Protein AF-A0AAX4NXY9-F1 (afdb_monomer)

Secondary structure (DSSP, 8-state):
--PPPPP---HHHHHHHHHHTSHHHHHHHHHHHHH-----TTTTTT-TTS---HHHHHHHHHHHHHHHHHHHHHHHHH-S-HHHHHHHHHHHHHH-TT---HHHHHHHHTT-HHHHHHHHHHHHHT-

Solvent-accessible surface area (backbone atoms only — not comparable to full-atom values): 7614 Å² total; per-residue (Å²): 133,82,76,81,72,81,77,80,71,48,66,68,51,53,49,48,34,54,53,53,66,28,69,71,46,45,48,52,55,49,52,50,56,74,69,50,92,68,72,71,78,45,73,61,98,81,33,89,85,56,85,67,62,70,66,50,54,53,50,46,54,54,46,25,54,50,52,49,53,51,51,53,49,49,27,74,76,75,40,93,43,72,65,59,56,51,50,44,50,53,52,44,52,74,76,36,90,80,73,80,53,75,39,52,56,62,56,46,31,41,76,33,71,69,51,30,53,49,55,50,50,55,58,60,74,73,109

Structure (mmCIF, N/CA/C/O backbone):
data_AF-A0AAX4NXY9-F1
#
_entry.id   AF-A0AAX4NXY9-F1
#
loop_
_atom_site.group_PDB
_atom_site.id
_atom_site.type_symbol
_atom_site.label_atom_id
_atom_site.label_alt_id
_atom_site.label_comp_id
_atom_site.label_asym_id
_atom_site.label_entity_id
_atom_site.label_seq_id
_atom_site.pdbx_PDB_ins_code
_atom_site.Cartn_x
_atom_site.Cartn_y
_atom_site.Cartn_z
_atom_site.occupancy
_atom_site.B_iso_or_equiv
_atom_site.auth_seq_id
_atom_site.auth_comp_id
_atom_site.auth_asym_id
_atom_site.auth_atom_id
_atom_site.pdbx_PDB_model_num
ATOM 1 N N . MET A 1 1 ? 4.742 -7.463 42.898 1.00 43.31 1 MET A N 1
ATOM 2 C CA . MET A 1 1 ? 5.075 -7.691 41.481 1.00 43.31 1 MET A CA 1
ATOM 3 C C . MET A 1 1 ? 3.791 -7.436 40.727 1.00 43.31 1 MET A C 1
ATOM 5 O O . MET A 1 1 ? 2.909 -8.282 40.768 1.00 43.31 1 MET A O 1
ATOM 9 N N . GLU A 1 2 ? 3.612 -6.223 40.214 1.00 35.75 2 GLU A N 1
ATOM 10 C CA . GLU A 1 2 ? 2.471 -5.924 39.350 1.00 35.75 2 GLU A CA 1
ATOM 11 C C . GLU A 1 2 ? 2.768 -6.553 37.993 1.00 35.75 2 GLU A C 1
ATOM 13 O O . GLU A 1 2 ? 3.763 -6.227 37.349 1.00 35.75 2 GLU A O 1
ATOM 18 N N . THR A 1 3 ? 1.957 -7.530 37.603 1.00 38.44 3 THR A N 1
ATOM 19 C CA . THR A 1 3 ? 1.882 -7.993 36.220 1.00 38.44 3 THR A CA 1
ATOM 20 C C . THR A 1 3 ? 1.534 -6.777 35.359 1.00 38.44 3 THR A C 1
ATOM 22 O O . THR A 1 3 ? 0.516 -6.144 35.653 1.00 38.44 3 THR A O 1
ATOM 25 N N . PRO A 1 4 ? 2.335 -6.413 34.341 1.00 43.16 4 PRO A N 1
ATOM 26 C CA . PRO A 1 4 ? 1.943 -5.345 33.433 1.00 43.16 4 PRO A CA 1
ATOM 27 C C . PRO A 1 4 ? 0.611 -5.747 32.795 1.00 43.16 4 PRO A C 1
ATOM 29 O O . PRO A 1 4 ? 0.482 -6.851 32.262 1.00 43.16 4 PRO A O 1
ATOM 32 N N . GLN A 1 5 ? -0.407 -4.895 32.936 1.00 41.41 5 GLN A N 1
ATOM 33 C CA . GLN A 1 5 ? -1.669 -5.097 32.234 1.00 41.41 5 GLN A CA 1
ATOM 34 C C . GLN A 1 5 ? -1.390 -5.136 30.726 1.00 41.41 5 GLN A C 1
ATOM 36 O O . GLN A 1 5 ? -0.515 -4.393 30.269 1.00 41.41 5 GLN A O 1
ATOM 41 N N . PRO A 1 6 ? -2.088 -5.988 29.952 1.00 45.41 6 PRO A N 1
ATOM 42 C CA . PRO A 1 6 ? -1.988 -5.929 28.503 1.00 45.41 6 PRO A CA 1
ATOM 43 C C . PRO A 1 6 ? -2.375 -4.511 28.083 1.00 45.41 6 PRO A C 1
ATOM 45 O O . PRO A 1 6 ? -3.470 -4.047 28.401 1.00 45.41 6 PRO A O 1
ATOM 48 N N . LYS A 1 7 ? -1.442 -3.794 27.452 1.00 53.66 7 LYS A N 1
ATOM 49 C CA . LYS A 1 7 ? -1.744 -2.501 26.843 1.00 53.66 7 LYS A CA 1
ATOM 50 C C . LYS A 1 7 ? -2.812 -2.770 25.788 1.00 53.66 7 LYS A C 1
ATOM 52 O O . LYS A 1 7 ? -2.588 -3.580 24.893 1.00 53.66 7 LYS A O 1
ATOM 57 N N . ASN A 1 8 ? -3.991 -2.178 25.951 1.00 56.53 8 ASN A N 1
ATOM 58 C CA . ASN A 1 8 ? -5.029 -2.262 24.934 1.00 56.53 8 ASN A CA 1
ATOM 59 C C . ASN A 1 8 ? -4.514 -1.500 23.714 1.00 56.53 8 ASN A C 1
ATOM 61 O O . ASN A 1 8 ? -4.430 -0.279 23.768 1.00 56.53 8 ASN A O 1
ATOM 65 N N . HIS A 1 9 ? -4.146 -2.223 22.657 1.00 65.00 9 HIS A N 1
ATOM 66 C CA . HIS A 1 9 ? -3.888 -1.621 21.355 1.00 65.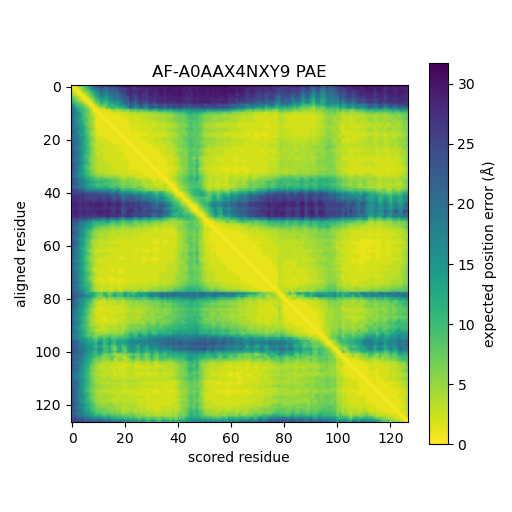00 9 HIS A CA 1
ATOM 67 C C . HIS A 1 9 ? -5.124 -0.838 20.905 1.00 65.00 9 HIS A C 1
ATOM 69 O O . HIS A 1 9 ? -6.261 -1.250 21.170 1.00 65.00 9 HIS A O 1
ATOM 75 N N . ASN A 1 10 ? -4.906 0.294 20.245 1.00 80.94 10 ASN A N 1
ATOM 76 C CA . ASN A 1 10 ? -5.976 1.087 19.675 1.00 80.94 10 ASN A CA 1
ATOM 77 C C . ASN A 1 10 ? -6.760 0.226 18.669 1.00 80.94 10 ASN A C 1
ATOM 79 O O . ASN A 1 10 ? -6.209 -0.262 17.683 1.00 80.94 10 ASN A O 1
ATOM 83 N N . GLU A 1 11 ? -8.061 0.045 18.915 1.00 85.06 11 GLU A N 1
ATOM 84 C CA . GLU A 1 11 ? -8.922 -0.845 18.124 1.00 85.06 11 GLU A CA 1
ATOM 85 C C . GLU A 1 11 ? -8.925 -0.480 16.630 1.00 85.06 11 GLU A C 1
ATOM 87 O O . GLU A 1 11 ? -9.028 -1.359 15.775 1.00 85.06 11 GLU A O 1
ATOM 92 N N . LEU A 1 12 ? -8.791 0.808 16.297 1.00 87.12 12 LEU A N 1
ATOM 93 C CA . LEU A 1 12 ? -8.755 1.268 14.912 1.00 87.12 12 LEU A CA 1
ATOM 94 C C . LEU A 1 12 ? -7.437 0.893 14.218 1.00 87.12 12 LEU A C 1
ATOM 96 O O . LEU A 1 12 ? -7.458 0.518 13.049 1.00 87.12 12 LEU A O 1
ATOM 100 N N . VAL A 1 13 ? -6.314 0.929 14.941 1.00 86.00 13 VAL A N 1
ATOM 101 C CA . VAL A 1 13 ? -5.005 0.481 14.433 1.00 86.00 13 VAL A CA 1
ATOM 102 C C . VAL A 1 13 ? -4.997 -1.039 14.268 1.00 86.00 13 VAL A C 1
ATOM 104 O O . VAL A 1 13 ? -4.542 -1.532 13.241 1.00 86.00 13 VAL A O 1
ATOM 107 N N . THR A 1 14 ? -5.575 -1.792 15.209 1.00 86.81 14 THR A N 1
ATOM 108 C CA . THR A 1 14 ? -5.744 -3.248 15.050 1.00 86.81 14 THR A CA 1
ATOM 109 C C . THR A 1 14 ? -6.567 -3.582 13.806 1.00 86.81 14 THR A C 1
ATOM 111 O O . THR A 1 14 ? -6.165 -4.430 13.020 1.00 86.81 14 THR A O 1
ATOM 114 N N . LYS A 1 15 ? -7.672 -2.866 13.566 1.00 90.62 15 LYS A N 1
ATOM 115 C CA . LYS A 1 15 ? -8.481 -3.048 12.350 1.00 90.62 15 LYS A CA 1
ATOM 116 C C . LYS A 1 15 ? -7.721 -2.702 11.074 1.00 90.62 15 LYS A C 1
ATOM 118 O O . LYS A 1 15 ? -7.937 -3.354 10.059 1.00 90.62 15 LYS A O 1
ATOM 123 N N . LEU A 1 16 ? -6.876 -1.671 11.105 1.00 89.94 16 LEU A N 1
ATOM 124 C CA . LEU A 1 16 ? -6.037 -1.302 9.965 1.00 89.94 16 LEU A CA 1
ATOM 125 C C . LEU A 1 16 ? -5.046 -2.425 9.637 1.00 89.94 16 LEU A C 1
ATOM 127 O O . LEU A 1 16 ? -4.919 -2.806 8.474 1.00 89.94 16 LEU A O 1
ATOM 131 N N . GLU A 1 17 ? -4.395 -2.976 10.660 1.00 89.25 17 GLU A N 1
ATOM 132 C CA . GLU A 1 17 ? -3.484 -4.110 10.515 1.00 89.25 17 GLU A CA 1
ATOM 133 C C . GLU A 1 17 ? -4.210 -5.338 9.957 1.00 89.25 17 GLU A C 1
ATOM 135 O O . GLU A 1 17 ? -3.792 -5.889 8.939 1.00 89.25 17 GLU A O 1
ATOM 140 N N . ASP A 1 18 ? -5.343 -5.717 10.552 1.00 91.06 18 ASP A N 1
ATOM 141 C CA . ASP A 1 18 ? -6.164 -6.841 10.090 1.00 91.06 18 ASP A CA 1
ATOM 142 C C . ASP A 1 18 ? -6.626 -6.649 8.636 1.00 91.06 18 ASP A C 1
ATOM 144 O O . ASP A 1 18 ? -6.660 -7.600 7.857 1.00 91.06 18 ASP A O 1
ATOM 148 N N . PHE A 1 19 ? -6.961 -5.416 8.244 1.00 93.06 19 PHE A N 1
ATOM 149 C CA . PHE A 1 19 ? -7.390 -5.098 6.884 1.00 93.06 19 PHE A CA 1
ATOM 150 C C . PHE A 1 19 ? -6.257 -5.280 5.870 1.00 93.06 19 PHE A C 1
ATOM 152 O O . PHE A 1 19 ? -6.439 -5.956 4.861 1.00 93.06 19 PHE A O 1
ATOM 159 N N . PHE A 1 20 ? -5.079 -4.709 6.124 1.00 91.31 20 PHE A N 1
ATOM 160 C CA . PHE A 1 20 ? -3.947 -4.801 5.193 1.00 91.31 20 PHE A CA 1
ATOM 161 C C . PHE A 1 20 ? -3.281 -6.182 5.175 1.00 91.31 20 PHE A C 1
ATOM 163 O O . PHE A 1 20 ? -2.624 -6.529 4.195 1.00 91.31 20 PHE A O 1
ATOM 170 N N . THR A 1 21 ? -3.479 -6.980 6.224 1.00 90.88 21 THR A N 1
ATOM 171 C CA . THR A 1 21 ? -3.022 -8.376 6.300 1.00 90.88 21 THR A CA 1
ATOM 172 C C . THR A 1 21 ? -4.099 -9.385 5.889 1.00 90.88 21 THR A C 1
ATOM 174 O O . THR A 1 21 ? -3.851 -10.595 5.893 1.00 90.88 21 THR A O 1
ATOM 177 N N . ALA A 1 22 ? -5.284 -8.917 5.480 1.00 92.75 22 ALA A N 1
ATOM 178 C CA . ALA A 1 22 ? -6.335 -9.777 4.960 1.00 92.75 22 ALA A CA 1
ATOM 179 C C . ALA A 1 22 ? -5.867 -10.481 3.670 1.00 92.75 22 ALA A C 1
ATOM 181 O O . ALA A 1 22 ? -5.246 -9.838 2.814 1.00 92.75 22 ALA A O 1
ATOM 182 N N . PRO A 1 23 ? -6.175 -11.780 3.477 1.00 93.44 23 PRO A N 1
ATOM 183 C CA . PRO A 1 23 ? -5.724 -12.538 2.310 1.00 93.44 23 PRO A CA 1
ATOM 184 C C . PRO A 1 23 ? -6.062 -11.873 0.976 1.00 93.44 23 PRO A C 1
ATOM 186 O O . PRO A 1 23 ? -5.261 -11.922 0.049 1.00 93.44 23 PRO A O 1
ATOM 189 N N . GLU A 1 24 ? -7.224 -11.233 0.871 1.00 93.94 24 GLU A N 1
ATOM 190 C CA . GLU A 1 24 ? -7.669 -10.562 -0.349 1.00 93.94 24 GLU A CA 1
ATOM 191 C C . GLU A 1 24 ? -6.772 -9.368 -0.697 1.00 93.94 24 GLU A C 1
ATOM 193 O O . GLU A 1 24 ? -6.436 -9.169 -1.863 1.00 93.94 24 GLU A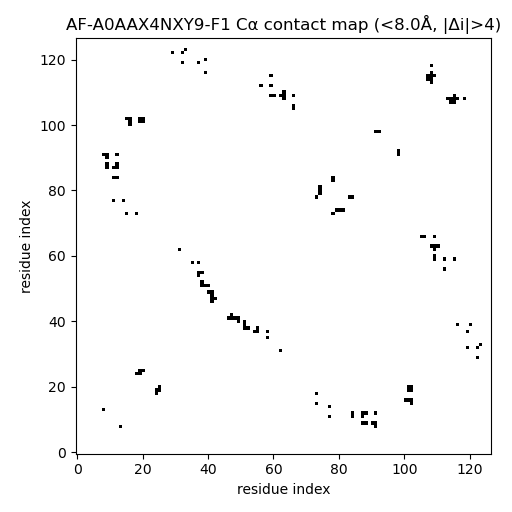 O 1
ATOM 198 N N . ILE A 1 25 ? -6.348 -8.604 0.314 1.00 92.56 25 ILE A N 1
ATOM 199 C CA . ILE A 1 25 ? -5.452 -7.457 0.142 1.00 92.56 25 ILE A CA 1
ATOM 200 C C . ILE A 1 25 ? -4.031 -7.927 -0.161 1.00 92.56 25 ILE A C 1
ATOM 202 O O . ILE A 1 25 ? -3.407 -7.414 -1.089 1.00 92.56 25 ILE A O 1
ATOM 206 N N . LEU A 1 26 ? -3.542 -8.938 0.559 1.00 91.31 26 LEU A N 1
ATOM 207 C CA . LEU A 1 26 ? -2.216 -9.509 0.320 1.00 91.31 26 LEU A CA 1
ATOM 208 C C . LEU A 1 26 ? -2.091 -10.108 -1.086 1.00 91.31 26 LEU A C 1
ATOM 210 O O . LEU A 1 26 ? -1.070 -9.911 -1.741 1.00 91.31 26 LEU A O 1
ATOM 214 N N . VAL A 1 27 ? -3.129 -10.800 -1.569 1.00 93.12 27 VAL A N 1
ATOM 215 C CA . VAL A 1 27 ? -3.172 -11.322 -2.943 1.00 93.12 27 VAL A CA 1
ATOM 216 C C . VAL A 1 27 ? -3.149 -10.181 -3.950 1.00 93.12 27 VAL A C 1
ATOM 218 O O . VAL A 1 27 ? -2.372 -10.237 -4.890 1.00 93.12 27 VAL A O 1
ATOM 221 N N . GLU A 1 28 ? -3.932 -9.123 -3.751 1.00 94.38 28 GLU A N 1
ATOM 222 C CA . GLU A 1 28 ? -3.962 -7.999 -4.690 1.00 94.38 28 GLU A CA 1
ATOM 223 C C . GLU A 1 28 ? -2.634 -7.229 -4.746 1.00 94.38 28 GLU A C 1
ATOM 225 O O . GLU A 1 28 ? -2.194 -6.836 -5.827 1.00 94.38 28 GLU A O 1
ATOM 230 N N . ILE A 1 29 ? -1.967 -7.049 -3.602 1.00 92.06 29 ILE A N 1
ATOM 231 C CA . ILE A 1 29 ? -0.616 -6.474 -3.539 1.00 92.06 29 ILE A CA 1
ATOM 232 C C . ILE A 1 29 ? 0.390 -7.407 -4.228 1.00 92.06 29 ILE A C 1
ATOM 234 O O . ILE A 1 29 ? 1.214 -6.948 -5.019 1.00 92.06 29 ILE A O 1
ATOM 238 N N . GLY A 1 30 ? 0.308 -8.715 -3.976 1.00 91.06 30 GLY A N 1
ATOM 239 C CA . GLY A 1 30 ? 1.156 -9.711 -4.631 1.00 91.06 30 GLY A CA 1
ATOM 240 C C . GLY A 1 30 ? 0.972 -9.733 -6.150 1.00 91.06 30 GLY A C 1
ATOM 241 O O . GLY A 1 30 ? 1.954 -9.692 -6.886 1.00 91.06 30 GLY A O 1
ATOM 242 N N . ASP A 1 31 ? -0.275 -9.721 -6.621 1.00 92.94 31 ASP A N 1
ATOM 243 C CA . ASP A 1 31 ? -0.635 -9.673 -8.040 1.00 92.94 31 ASP A CA 1
ATOM 244 C C . ASP A 1 31 ? -0.148 -8.378 -8.696 1.00 92.94 31 ASP A C 1
ATOM 246 O O . ASP A 1 31 ? 0.327 -8.401 -9.835 1.00 92.94 31 ASP A O 1
ATOM 250 N N . PHE A 1 32 ? -0.220 -7.250 -7.979 1.00 94.62 32 PHE A N 1
ATOM 251 C CA . PHE A 1 32 ? 0.346 -5.988 -8.442 1.00 94.62 32 PHE A CA 1
ATOM 252 C C . PHE A 1 32 ? 1.840 -6.148 -8.733 1.00 94.62 32 PHE A C 1
ATOM 254 O O . PHE A 1 32 ? 2.244 -5.959 -9.881 1.00 94.62 32 PHE A O 1
ATOM 261 N N . PHE A 1 33 ? 2.637 -6.575 -7.747 1.00 91.69 33 PHE A N 1
ATOM 262 C CA . PHE A 1 33 ? 4.085 -6.730 -7.917 1.00 91.69 33 PHE A CA 1
ATOM 263 C C . PHE A 1 33 ? 4.450 -7.805 -8.945 1.00 91.69 33 PHE A C 1
ATOM 265 O O . PHE A 1 33 ? 5.357 -7.589 -9.743 1.00 91.69 33 PHE A O 1
ATOM 272 N N . ALA A 1 34 ? 3.710 -8.915 -9.003 1.00 90.25 34 ALA A N 1
ATOM 273 C CA . ALA A 1 34 ? 3.908 -9.958 -10.011 1.00 90.25 34 ALA A CA 1
ATOM 274 C C . ALA A 1 34 ? 3.616 -9.474 -11.444 1.00 90.25 34 ALA A C 1
ATOM 276 O O . ALA A 1 34 ? 4.129 -10.041 -12.408 1.00 90.25 34 ALA A O 1
ATOM 277 N N . SER A 1 35 ? 2.784 -8.439 -11.597 1.00 89.94 35 SER A N 1
ATOM 278 C CA . SER A 1 35 ? 2.474 -7.822 -12.892 1.00 89.94 35 SER A CA 1
ATOM 279 C C . SER A 1 35 ? 3.422 -6.685 -13.284 1.00 89.94 35 SER A C 1
ATOM 281 O O . SER A 1 35 ? 3.384 -6.230 -14.432 1.00 89.94 35 SER A O 1
ATOM 283 N N . CYS A 1 36 ? 4.244 -6.198 -12.352 1.00 88.00 36 CYS A N 1
ATOM 284 C CA . CYS A 1 36 ? 5.178 -5.117 -12.615 1.00 88.00 36 CYS A CA 1
ATOM 285 C C . CYS A 1 36 ? 6.457 -5.664 -13.259 1.00 88.00 36 CYS A C 1
ATOM 287 O O . CYS A 1 36 ? 7.129 -6.528 -12.706 1.00 88.00 36 CYS A O 1
ATOM 289 N N . ASP A 1 37 ? 6.832 -5.106 -14.408 1.00 85.75 37 ASP A N 1
ATOM 290 C CA . ASP A 1 37 ? 8.135 -5.357 -15.033 1.00 85.75 37 ASP A CA 1
ATOM 291 C C . ASP A 1 37 ? 9.181 -4.419 -14.412 1.00 85.75 37 ASP A C 1
ATOM 293 O O . ASP A 1 37 ? 9.602 -3.432 -15.017 1.00 85.75 37 ASP A O 1
ATOM 297 N N . LEU A 1 38 ? 9.492 -4.653 -13.132 1.00 86.06 38 LEU A N 1
ATOM 298 C CA . LEU A 1 38 ? 10.462 -3.848 -12.391 1.00 86.06 38 LEU A CA 1
ATOM 299 C C . LEU A 1 38 ? 11.881 -4.262 -12.752 1.00 86.06 38 LEU A C 1
ATOM 301 O O . LEU A 1 38 ? 12.237 -5.441 -12.738 1.00 86.06 38 LEU A O 1
ATOM 305 N N . GLN A 1 39 ? 12.717 -3.264 -13.020 1.00 83.62 39 GLN A N 1
ATOM 306 C CA . GLN A 1 39 ? 14.136 -3.479 -13.265 1.00 83.62 39 GLN A CA 1
ATOM 307 C C . GLN A 1 39 ? 14.929 -3.112 -12.015 1.00 83.62 39 GLN A C 1
ATOM 309 O O . GLN A 1 39 ? 15.037 -1.938 -11.666 1.00 83.62 39 GLN A O 1
ATOM 314 N N . PHE A 1 40 ? 15.499 -4.123 -11.365 1.00 76.06 40 PHE A N 1
ATOM 315 C CA . PHE A 1 40 ? 16.277 -3.994 -10.127 1.00 76.06 40 PHE A CA 1
ATOM 316 C C . PHE A 1 40 ? 17.785 -3.794 -10.372 1.00 76.06 40 PHE A C 1
ATOM 318 O O . PHE A 1 40 ? 18.602 -4.229 -9.561 1.00 76.06 40 PHE A O 1
ATOM 325 N N . ALA A 1 41 ? 18.179 -3.202 -11.506 1.00 60.91 41 ALA A N 1
ATOM 326 C CA . ALA A 1 41 ? 19.589 -2.876 -11.746 1.00 60.91 41 ALA A CA 1
ATOM 327 C C . ALA A 1 41 ? 20.122 -2.023 -10.575 1.00 60.91 41 ALA A C 1
ATOM 329 O O . ALA A 1 41 ? 19.442 -1.082 -10.170 1.00 60.91 41 ALA A O 1
ATOM 330 N N . GLY A 1 42 ? 21.264 -2.410 -9.994 1.00 55.41 42 GLY A N 1
ATOM 331 C CA . GLY A 1 42 ? 21.890 -1.692 -8.874 1.00 55.41 42 GLY A CA 1
ATOM 332 C C . GLY A 1 42 ? 21.533 -2.168 -7.455 1.00 55.41 42 GLY A C 1
ATOM 333 O O . GLY A 1 42 ? 22.014 -1.581 -6.491 1.00 55.41 42 GLY A O 1
ATOM 334 N N . PHE A 1 43 ? 20.745 -3.241 -7.282 1.00 57.78 43 PHE A N 1
ATOM 335 C CA . PHE A 1 43 ? 20.421 -3.804 -5.951 1.00 57.78 43 PHE A CA 1
ATOM 336 C C . PHE A 1 43 ? 21.538 -4.655 -5.308 1.00 57.78 43 PHE A C 1
ATOM 338 O O . PHE A 1 43 ? 21.357 -5.178 -4.207 1.00 57.78 43 PHE A O 1
ATOM 345 N N . GLU A 1 44 ? 22.705 -4.801 -5.952 1.00 55.16 44 GLU A N 1
ATOM 346 C CA . GLU A 1 44 ? 23.900 -5.274 -5.243 1.00 55.16 44 GLU A CA 1
ATOM 347 C C . GLU A 1 44 ? 24.329 -4.194 -4.236 1.00 55.16 44 GLU A C 1
ATOM 349 O O . GLU A 1 44 ? 24.321 -3.013 -4.563 1.00 55.16 44 GLU A O 1
ATOM 354 N N . GLU A 1 45 ? 24.675 -4.611 -3.010 1.00 50.06 45 GLU A N 1
ATOM 355 C CA . GLU A 1 45 ? 24.713 -3.856 -1.736 1.00 50.06 45 GLU A CA 1
ATOM 356 C C . GLU A 1 45 ? 25.404 -2.464 -1.699 1.00 50.06 45 GLU A C 1
ATOM 358 O O . GLU A 1 45 ? 25.485 -1.872 -0.625 1.00 50.06 45 GLU A O 1
ATOM 363 N N . ASN A 1 46 ? 25.920 -1.906 -2.798 1.00 45.22 46 ASN A N 1
ATOM 364 C CA . ASN A 1 46 ? 26.662 -0.642 -2.817 1.00 45.22 46 ASN A CA 1
ATOM 365 C C . ASN A 1 46 ? 26.419 0.278 -4.038 1.00 45.22 46 ASN A C 1
ATOM 367 O O . ASN A 1 46 ? 27.191 1.221 -4.208 1.00 45.22 46 ASN A O 1
ATOM 371 N N . GLU A 1 47 ? 25.384 0.073 -4.864 1.00 48.94 47 GLU A N 1
ATOM 372 C CA . GLU A 1 47 ? 25.171 0.873 -6.094 1.00 48.94 47 GLU A CA 1
ATOM 373 C C . GLU A 1 47 ? 23.822 1.624 -6.149 1.00 48.94 47 GLU A C 1
ATOM 375 O O . GLU A 1 47 ? 23.245 1.842 -7.209 1.00 48.94 47 GLU A O 1
ATOM 380 N N . LEU A 1 48 ? 23.367 2.160 -5.008 1.00 49.53 48 LEU A N 1
ATOM 381 C CA . LEU A 1 48 ? 22.219 3.091 -4.916 1.00 49.53 48 LEU A CA 1
ATOM 382 C C . LEU A 1 48 ? 22.407 4.428 -5.683 1.00 49.53 48 LEU A C 1
ATOM 384 O O . LEU A 1 48 ? 21.540 5.297 -5.638 1.00 49.53 48 LEU A O 1
ATOM 388 N N . GLU A 1 49 ? 23.529 4.615 -6.388 1.00 50.31 49 GLU A N 1
ATOM 389 C CA . GLU A 1 49 ? 23.749 5.731 -7.322 1.00 50.31 49 GLU A CA 1
ATOM 390 C C . GLU A 1 49 ? 23.256 5.427 -8.754 1.00 50.31 49 GLU A C 1
ATOM 392 O O . GLU A 1 49 ? 23.385 6.277 -9.643 1.00 50.31 49 GLU A O 1
A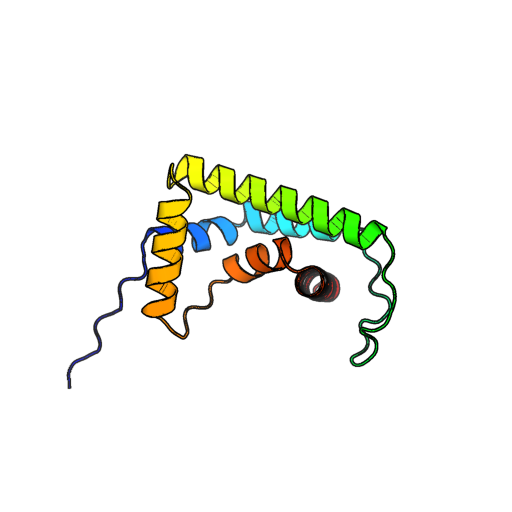TOM 397 N N . GLU A 1 50 ? 22.682 4.245 -9.011 1.00 58.88 50 GLU A N 1
ATOM 39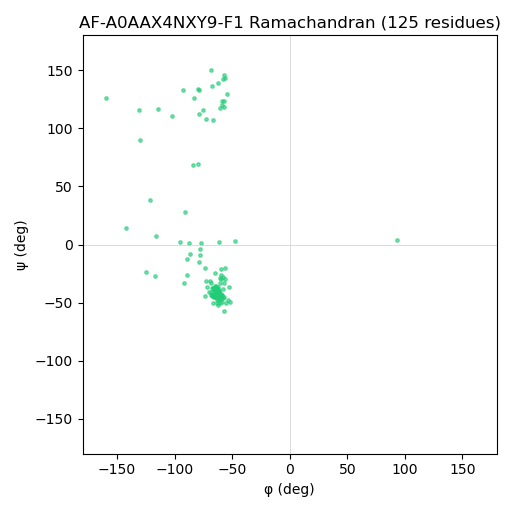8 C CA . GLU A 1 50 ? 22.214 3.879 -10.347 1.00 58.88 50 GLU A CA 1
ATOM 399 C C . GLU A 1 50 ? 20.854 4.492 -10.704 1.00 58.88 50 GLU A C 1
ATOM 401 O O . GLU A 1 50 ? 19.879 4.516 -9.953 1.00 58.88 50 GLU A O 1
ATOM 406 N N . THR A 1 51 ? 20.801 5.044 -11.913 1.00 68.31 51 THR A N 1
ATOM 407 C CA . THR A 1 51 ? 19.604 5.670 -12.465 1.00 68.31 51 THR A CA 1
ATOM 408 C C . THR A 1 51 ? 18.604 4.575 -12.827 1.00 68.31 51 THR A C 1
ATOM 410 O O . THR A 1 51 ? 18.806 3.855 -13.802 1.00 68.31 51 THR A O 1
ATOM 413 N N . HIS A 1 52 ? 17.520 4.447 -12.064 1.00 78.75 52 HIS A N 1
ATOM 414 C CA . HIS A 1 52 ? 16.451 3.511 -12.407 1.00 78.75 52 HIS A CA 1
ATOM 415 C C . HIS A 1 52 ? 15.687 3.957 -13.668 1.00 78.75 52 HIS A C 1
ATOM 417 O O . HIS A 1 52 ? 15.562 5.165 -13.916 1.00 78.75 52 HIS A O 1
ATOM 423 N N . PRO A 1 53 ? 15.131 3.014 -14.452 1.00 86.06 53 PRO A N 1
ATOM 424 C CA . PRO A 1 53 ? 14.225 3.348 -15.545 1.00 86.06 53 PRO A CA 1
ATOM 425 C C . PRO A 1 53 ? 13.027 4.156 -15.044 1.00 86.06 53 PRO A C 1
ATOM 427 O O . PRO A 1 53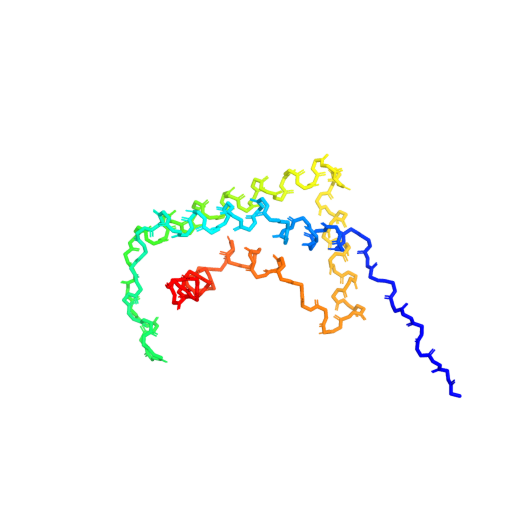 ? 12.528 3.937 -13.936 1.00 86.06 53 PRO A O 1
ATOM 430 N N . ILE A 1 54 ? 12.538 5.077 -15.875 1.00 88.00 54 ILE A N 1
ATOM 431 C CA . ILE A 1 54 ? 11.382 5.918 -15.534 1.00 88.00 54 ILE A CA 1
ATOM 432 C C . ILE A 1 54 ? 10.130 5.068 -15.276 1.00 88.00 54 ILE A C 1
ATOM 434 O O . ILE A 1 54 ? 9.294 5.421 -14.448 1.00 88.00 54 ILE A O 1
ATOM 438 N N . GLU A 1 55 ? 10.045 3.906 -15.916 1.00 91.62 55 GLU A N 1
ATOM 439 C CA . GLU A 1 55 ? 8.973 2.929 -15.779 1.00 91.62 55 GLU A CA 1
ATOM 440 C C . GLU A 1 55 ? 8.845 2.411 -14.337 1.00 91.62 55 GLU A C 1
ATOM 442 O O . GLU A 1 55 ? 7.726 2.186 -13.876 1.00 91.62 55 GLU A O 1
ATOM 447 N N . ASN A 1 56 ? 9.947 2.287 -13.582 1.00 91.25 56 ASN A N 1
ATOM 448 C CA . ASN A 1 56 ? 9.888 1.913 -12.164 1.00 91.25 56 ASN A CA 1
ATOM 449 C C . ASN A 1 56 ? 9.162 2.988 -11.343 1.00 91.25 56 ASN A C 1
ATOM 451 O O . ASN A 1 56 ? 8.358 2.667 -10.466 1.00 91.25 56 ASN A O 1
ATOM 455 N N . TYR A 1 57 ? 9.407 4.265 -11.646 1.00 92.00 57 TYR A N 1
ATOM 456 C CA . TYR A 1 57 ? 8.711 5.371 -10.994 1.00 92.00 57 TYR A CA 1
ATOM 457 C C . TYR A 1 57 ? 7.221 5.391 -11.361 1.00 92.00 57 TYR A C 1
ATOM 459 O O . TYR A 1 57 ? 6.376 5.632 -10.500 1.00 92.00 57 TYR A O 1
ATOM 467 N N . GLU A 1 58 ? 6.869 5.069 -12.608 1.00 94.19 58 GLU A N 1
ATOM 468 C CA . GLU A 1 58 ? 5.466 4.906 -13.009 1.00 94.19 58 GLU A CA 1
ATOM 469 C C . GLU A 1 58 ? 4.781 3.768 -12.234 1.00 94.19 58 GLU A C 1
ATOM 471 O O . GLU A 1 58 ? 3.641 3.929 -11.790 1.00 94.19 58 GLU A O 1
ATOM 476 N N . GLN A 1 59 ? 5.465 2.637 -12.005 1.00 95.62 59 GLN A N 1
ATOM 477 C CA . GLN A 1 59 ? 4.932 1.573 -11.144 1.00 95.62 59 GLN A CA 1
ATOM 478 C C . GLN A 1 59 ? 4.773 2.041 -9.695 1.00 95.62 59 GLN A C 1
ATOM 480 O O . GLN A 1 59 ? 3.732 1.782 -9.097 1.00 95.62 59 GLN A O 1
ATOM 485 N N . PHE A 1 60 ? 5.738 2.782 -9.149 1.00 95.25 60 PHE A N 1
ATOM 486 C CA . PHE A 1 60 ? 5.625 3.367 -7.812 1.00 95.25 60 PHE A CA 1
ATOM 487 C C . PHE A 1 60 ? 4.392 4.274 -7.678 1.00 95.25 60 PHE A C 1
ATOM 489 O O . PHE A 1 60 ? 3.624 4.129 -6.729 1.00 95.25 60 PHE A O 1
ATOM 496 N N . GLN A 1 61 ? 4.125 5.149 -8.653 1.00 96.38 61 GLN A N 1
ATOM 497 C CA . GLN A 1 61 ? 2.916 5.983 -8.621 1.00 96.38 61 GLN A CA 1
ATOM 498 C C . GLN A 1 61 ? 1.635 5.141 -8.643 1.00 96.38 61 GLN A C 1
ATOM 500 O O . GLN A 1 61 ? 0.705 5.403 -7.879 1.00 96.38 61 GLN A O 1
ATOM 505 N N . ARG A 1 62 ? 1.595 4.088 -9.468 1.00 96.62 62 ARG A N 1
ATOM 506 C CA . ARG A 1 62 ? 0.456 3.157 -9.520 1.00 96.62 62 ARG A CA 1
ATOM 507 C C . ARG A 1 62 ? 0.273 2.389 -8.211 1.00 96.62 62 ARG A C 1
ATOM 509 O O . ARG A 1 62 ? -0.867 2.129 -7.825 1.00 96.62 62 ARG A O 1
ATOM 516 N N . TYR A 1 63 ? 1.366 2.043 -7.535 1.00 96.50 63 TYR A N 1
ATOM 517 C CA . TYR A 1 63 ? 1.327 1.436 -6.209 1.00 96.50 63 TYR A CA 1
ATOM 518 C C . TYR A 1 63 ? 0.759 2.411 -5.174 1.00 96.50 63 TYR A C 1
ATOM 520 O O . TYR A 1 63 ? -0.151 2.052 -4.428 1.00 96.50 63 TYR A O 1
ATOM 528 N N . GLY A 1 64 ? 1.208 3.669 -5.201 1.00 96.06 64 GLY A N 1
ATOM 529 C CA . GLY A 1 64 ? 0.644 4.746 -4.388 1.00 96.06 64 GLY A CA 1
ATOM 530 C C . GLY A 1 64 ? -0.875 4.856 -4.540 1.00 96.06 64 GLY A C 1
ATOM 531 O O . GLY A 1 64 ? -1.605 4.817 -3.551 1.00 96.06 64 GLY A O 1
ATOM 532 N N . GLU A 1 65 ? -1.373 4.884 -5.779 1.00 96.88 65 GLU A N 1
ATOM 533 C CA . GLU A 1 65 ? -2.816 4.917 -6.052 1.00 96.88 65 GLU A CA 1
ATOM 534 C C . GLU A 1 65 ? -3.565 3.672 -5.551 1.00 96.88 65 GLU A C 1
ATOM 536 O O . GLU A 1 65 ? -4.726 3.767 -5.144 1.00 96.88 65 GLU A O 1
ATOM 541 N N . LEU A 1 66 ? -2.949 2.489 -5.634 1.00 96.19 66 LEU A N 1
ATOM 542 C CA . LEU A 1 66 ? -3.535 1.250 -5.122 1.00 96.19 66 LEU A CA 1
ATOM 543 C C . LEU A 1 66 ? -3.727 1.351 -3.608 1.00 96.19 66 LEU A C 1
ATOM 545 O O . LEU A 1 66 ?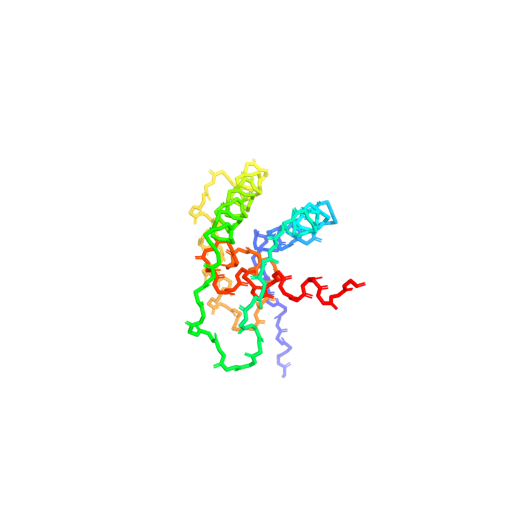 -4.841 1.152 -3.117 1.00 96.19 66 LEU A O 1
ATOM 549 N N . ILE A 1 67 ? -2.667 1.708 -2.886 1.00 95.31 67 ILE A N 1
ATOM 550 C CA . ILE A 1 67 ? -2.686 1.829 -1.429 1.00 95.31 67 ILE A CA 1
ATOM 551 C C . ILE A 1 67 ? -3.646 2.932 -0.979 1.00 95.31 67 ILE A C 1
ATOM 553 O O . ILE A 1 67 ? -4.434 2.710 -0.059 1.00 95.31 67 ILE A 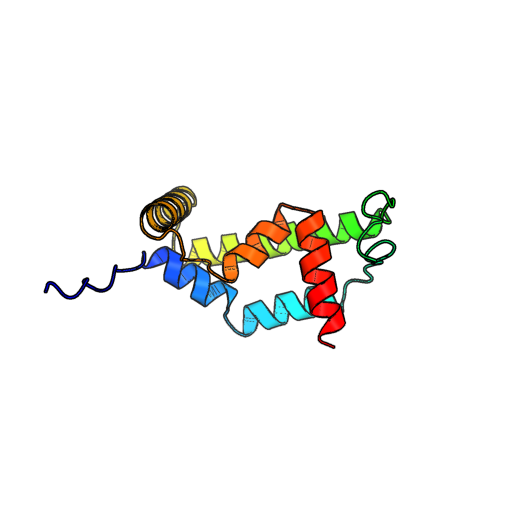O 1
ATOM 557 N N . GLU A 1 68 ? -3.687 4.072 -1.671 1.00 94.00 68 GLU A N 1
ATOM 558 C CA . GLU A 1 68 ? -4.649 5.141 -1.387 1.00 94.00 68 GLU A CA 1
ATOM 559 C C . GLU A 1 68 ? -6.100 4.658 -1.546 1.00 94.00 68 GLU A C 1
ATOM 561 O O . GLU A 1 68 ? -6.938 4.910 -0.676 1.00 94.00 68 GLU A O 1
ATOM 566 N N . LYS A 1 69 ? -6.412 3.894 -2.603 1.00 95.38 69 LYS A N 1
ATOM 567 C CA . LYS A 1 69 ? -7.748 3.295 -2.786 1.00 95.38 69 LYS A CA 1
ATOM 568 C C . LYS A 1 69 ? -8.093 2.317 -1.665 1.00 95.38 69 LYS A C 1
ATOM 570 O O . LYS A 1 69 ? -9.242 2.295 -1.220 1.00 95.38 69 LYS A O 1
ATOM 575 N N . LYS A 1 70 ? -7.127 1.520 -1.199 1.00 94.31 70 LYS A N 1
ATOM 576 C CA . LYS A 1 70 ? -7.321 0.599 -0.066 1.00 94.31 70 LYS A CA 1
ATOM 577 C C . LYS A 1 70 ? -7.563 1.342 1.235 1.00 94.31 70 LYS A C 1
ATOM 579 O O . LYS A 1 70 ? -8.504 1.009 1.950 1.00 94.31 70 LYS A O 1
ATOM 584 N N . LEU A 1 71 ? -6.799 2.397 1.493 1.00 92.19 71 LEU A N 1
ATOM 585 C CA . LEU A 1 71 ? -6.981 3.235 2.669 1.00 92.19 71 LEU A CA 1
ATOM 586 C C . LEU A 1 71 ? -8.3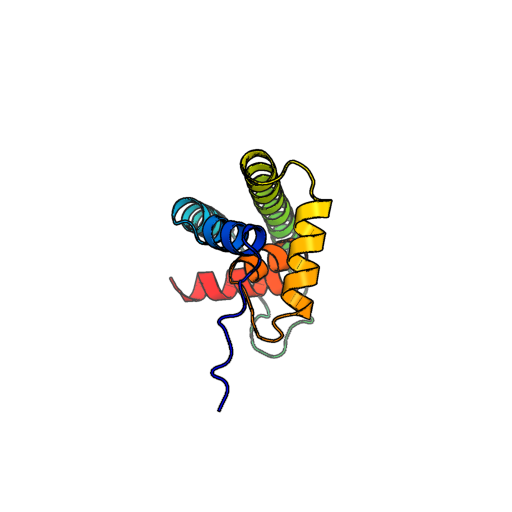32 3.965 2.640 1.00 92.19 71 LEU A C 1
ATOM 588 O O . LEU A 1 71 ? -9.031 4.012 3.649 1.00 92.19 71 LEU A O 1
ATOM 592 N N . ALA A 1 72 ? -8.749 4.480 1.482 1.00 93.12 72 ALA A N 1
ATOM 593 C CA . ALA A 1 72 ? -10.055 5.112 1.313 1.00 93.12 72 ALA A CA 1
ATOM 594 C C . ALA A 1 72 ? -11.213 4.128 1.551 1.00 93.12 72 ALA A C 1
ATOM 596 O O . ALA A 1 72 ? -12.209 4.492 2.183 1.00 93.12 72 ALA A O 1
ATOM 597 N N . LEU A 1 73 ? -11.079 2.882 1.082 1.00 93.81 73 LEU A N 1
ATOM 598 C CA . LEU A 1 73 ? -12.043 1.817 1.362 1.00 93.81 73 LEU A CA 1
ATOM 599 C C . LEU A 1 73 ? -12.101 1.517 2.862 1.00 93.81 73 LEU A C 1
ATOM 601 O O . LEU A 1 73 ? -13.187 1.570 3.442 1.00 93.81 73 LEU A O 1
ATOM 605 N N . PHE A 1 74 ? -10.945 1.304 3.495 1.00 93.19 74 PHE A N 1
ATOM 606 C CA . PHE A 1 74 ? -10.848 1.071 4.934 1.00 93.19 74 PHE A CA 1
ATOM 607 C C . PHE A 1 74 ? -11.534 2.179 5.739 1.00 93.19 74 PHE A C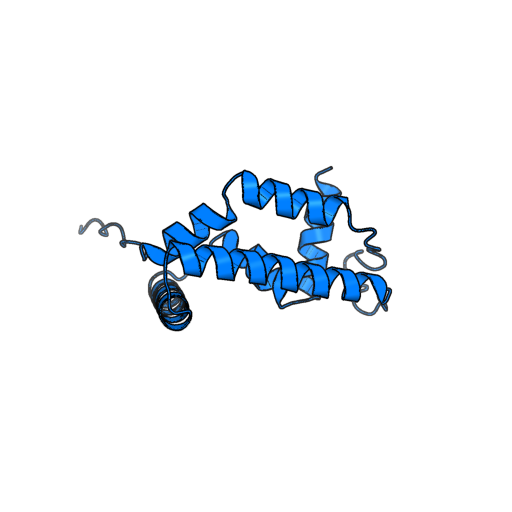 1
ATOM 609 O O . PHE A 1 74 ? -12.354 1.889 6.610 1.00 93.19 74 PHE A O 1
ATOM 616 N N . LEU A 1 75 ? -11.254 3.446 5.415 1.00 91.94 75 LEU A N 1
ATOM 617 C CA . LEU A 1 75 ? -11.904 4.598 6.036 1.00 91.94 75 LEU A CA 1
ATOM 618 C C . LEU A 1 75 ? -13.425 4.534 5.826 1.00 91.94 75 LEU A C 1
ATOM 620 O O . LEU A 1 75 ? -14.198 4.576 6.780 1.00 91.94 75 LEU A O 1
ATOM 624 N N . SER A 1 76 ? -13.895 4.311 4.600 1.00 92.69 76 SER A N 1
ATOM 625 C CA . SER A 1 76 ? -15.339 4.236 4.343 1.00 92.69 76 SER A CA 1
ATOM 626 C C . SER A 1 76 ? -16.073 3.177 5.188 1.00 92.69 76 SER A C 1
ATOM 628 O O . SER A 1 76 ? -17.241 3.381 5.534 1.00 92.69 76 SER A O 1
ATOM 630 N N . GLU A 1 77 ? -15.383 2.095 5.563 1.00 92.56 77 GLU A N 1
ATOM 631 C CA . GLU A 1 77 ? -15.912 0.980 6.354 1.00 92.56 77 GLU A CA 1
ATOM 632 C C . GLU A 1 77 ? -15.716 1.150 7.872 1.00 92.56 77 GLU A C 1
ATOM 634 O O . GLU A 1 77 ? -16.575 0.717 8.643 1.00 92.56 77 GLU A O 1
ATOM 639 N N . ASN A 1 78 ? -14.628 1.795 8.312 1.00 86.50 78 ASN A N 1
ATOM 640 C CA . ASN A 1 78 ? -14.184 1.789 9.715 1.00 86.50 78 ASN A CA 1
ATOM 641 C C . ASN A 1 78 ? -14.000 3.180 10.347 1.00 86.50 78 ASN A C 1
ATOM 643 O O . ASN A 1 78 ? -14.094 3.291 11.567 1.00 86.50 78 ASN A O 1
ATOM 647 N N . SER A 1 79 ? -13.776 4.240 9.562 1.00 73.06 79 SER A N 1
ATOM 648 C CA . SER A 1 79 ? -13.731 5.630 10.043 1.00 73.06 79 SER A CA 1
ATOM 649 C C . SER A 1 79 ? -13.966 6.642 8.919 1.00 73.06 79 SER A C 1
ATOM 651 O O . SER A 1 79 ? -13.244 6.705 7.930 1.00 73.06 79 SER A O 1
ATOM 653 N N . LYS A 1 80 ? -14.938 7.537 9.097 1.00 73.94 80 LYS A N 1
ATOM 654 C CA . LYS A 1 80 ? -15.253 8.554 8.081 1.00 73.94 80 LYS A CA 1
ATOM 655 C C . LYS A 1 80 ? -14.273 9.734 8.061 1.00 73.94 80 LYS A C 1
ATOM 657 O O . LYS A 1 80 ? -14.441 10.610 7.213 1.00 73.94 80 LYS A O 1
ATOM 662 N N . ASP A 1 81 ? -13.299 9.779 8.973 1.00 84.44 81 ASP A N 1
ATOM 663 C CA . ASP A 1 81 ? -12.360 10.892 9.118 1.00 84.44 81 ASP A CA 1
ATOM 664 C C . ASP A 1 81 ? -10.909 10.396 9.191 1.00 84.44 81 ASP A C 1
ATOM 666 O O . ASP A 1 81 ? -10.492 9.743 10.144 1.00 84.44 81 ASP A O 1
ATOM 670 N N . ALA A 1 82 ? -10.102 10.771 8.199 1.00 85.75 82 ALA A N 1
ATOM 671 C CA . ALA A 1 82 ? -8.678 10.450 8.168 1.00 85.75 82 ALA A CA 1
ATOM 672 C C . ALA A 1 82 ? -7.910 11.012 9.381 1.00 85.75 82 ALA A C 1
ATOM 674 O O . ALA A 1 82 ? -6.896 10.437 9.779 1.00 85.75 82 ALA A O 1
ATOM 675 N N . ASN A 1 83 ? -8.388 12.101 9.998 1.00 87.56 83 ASN A N 1
ATOM 676 C CA . ASN A 1 83 ? -7.756 12.657 11.196 1.00 87.56 83 ASN A CA 1
ATOM 677 C C . ASN A 1 83 ? -7.902 11.731 12.406 1.00 87.56 83 ASN A C 1
ATOM 679 O O . ASN A 1 83 ? -6.992 11.664 13.225 1.00 87.56 83 ASN A O 1
ATOM 683 N N . GLU A 1 84 ? -9.015 11.003 12.506 1.00 87.25 84 GLU A N 1
ATOM 684 C CA . GLU A 1 84 ? -9.248 10.032 13.579 1.00 87.25 84 GLU A CA 1
ATOM 685 C C . GLU A 1 84 ? -8.255 8.871 13.471 1.00 87.25 84 GLU A C 1
ATOM 687 O O . GLU A 1 84 ? -7.604 8.522 14.455 1.00 87.25 84 GLU A O 1
ATOM 692 N N . LEU A 1 85 ? -8.064 8.343 12.255 1.00 86.56 85 LEU A N 1
ATOM 693 C CA . LEU A 1 85 ? -7.060 7.314 11.987 1.00 86.56 85 LEU A CA 1
ATOM 694 C C . LEU A 1 85 ? -5.643 7.816 12.286 1.00 86.56 85 LEU A C 1
ATOM 696 O O . LEU A 1 85 ? -4.861 7.120 12.928 1.00 86.56 85 LEU A O 1
ATOM 700 N N . TYR A 1 86 ? -5.321 9.039 11.868 1.00 85.88 86 TYR A N 1
ATOM 701 C CA . TYR A 1 86 ? -4.024 9.646 12.153 1.00 85.88 86 TYR A CA 1
ATOM 702 C C . TYR A 1 86 ? -3.765 9.780 13.661 1.00 85.88 86 TYR A C 1
ATOM 704 O O . TYR A 1 86 ? -2.689 9.408 14.133 1.00 85.88 86 TYR A O 1
ATOM 712 N N . THR A 1 87 ? -4.740 10.278 14.425 1.00 85.88 87 THR A N 1
ATOM 713 C CA . THR A 1 87 ? -4.629 10.393 15.883 1.00 85.88 87 THR A CA 1
ATOM 714 C C . THR A 1 87 ? -4.448 9.025 16.531 1.00 85.88 87 THR A C 1
ATOM 716 O O . THR A 1 87 ? -3.541 8.875 17.345 1.00 85.88 87 THR A O 1
ATOM 719 N N . ALA A 1 88 ? -5.223 8.021 16.116 1.00 85.62 88 ALA A N 1
ATOM 720 C CA . ALA A 1 88 ? -5.100 6.654 16.612 1.00 85.62 88 ALA A CA 1
ATOM 721 C C . ALA A 1 88 ? -3.695 6.071 16.375 1.00 85.62 88 ALA A C 1
ATOM 723 O O . ALA A 1 88 ? -3.085 5.529 17.296 1.00 85.62 88 ALA A O 1
ATOM 724 N N . CYS A 1 89 ? -3.141 6.242 15.170 1.00 82.94 89 CYS A N 1
ATOM 725 C CA . CYS A 1 89 ? -1.778 5.813 14.852 1.00 82.94 89 CYS A CA 1
ATOM 726 C C . CYS A 1 89 ? -0.718 6.566 15.672 1.00 82.94 89 CYS A C 1
ATOM 728 O O . CYS A 1 89 ? 0.287 5.983 16.083 1.00 82.94 89 CYS A O 1
ATOM 730 N N . LEU A 1 90 ? -0.916 7.867 15.909 1.00 83.12 90 LEU A N 1
ATOM 731 C CA . LEU A 1 90 ? 0.011 8.680 16.693 1.00 83.12 90 LEU A CA 1
ATOM 732 C C . LEU A 1 90 ? 0.023 8.265 18.170 1.00 83.12 90 LEU A C 1
ATOM 734 O O . LEU A 1 90 ? 1.097 8.164 18.759 1.00 83.12 90 LEU A O 1
ATOM 738 N N . GLU A 1 91 ? -1.149 8.020 18.751 1.00 83.12 91 GLU A N 1
ATOM 739 C CA . GLU A 1 91 ? -1.297 7.527 20.124 1.00 83.12 91 GLU A CA 1
ATOM 740 C C . GLU A 1 91 ? -0.635 6.156 20.282 1.00 83.12 91 GLU A C 1
ATOM 742 O O . GLU A 1 91 ? 0.204 5.979 21.163 1.00 83.12 91 GLU A O 1
ATOM 747 N N . GLU A 1 92 ? -0.906 5.230 19.361 1.00 80.44 92 GLU A N 1
ATOM 748 C CA . GLU A 1 92 ? -0.309 3.893 19.374 1.00 80.44 92 GLU A CA 1
ATOM 749 C C . GLU A 1 92 ? 1.226 3.950 19.312 1.00 80.44 92 GLU A C 1
ATOM 751 O O . GLU A 1 92 ? 1.910 3.286 20.092 1.00 80.44 92 GLU A O 1
ATOM 756 N N . LYS A 1 93 ? 1.786 4.809 18.449 1.00 77.38 93 LYS A N 1
ATOM 757 C CA . LYS A 1 93 ? 3.239 5.017 18.348 1.00 77.38 93 LYS A CA 1
ATOM 758 C C . LYS A 1 93 ? 3.849 5.555 19.644 1.00 77.38 93 LYS A C 1
ATOM 760 O O . LYS A 1 93 ? 4.967 5.184 19.997 1.00 77.38 93 LYS A O 1
ATOM 765 N N . LEU A 1 94 ? 3.157 6.467 20.326 1.00 77.31 94 LEU A N 1
ATOM 766 C CA . LEU A 1 94 ? 3.626 7.051 21.586 1.00 77.31 94 LEU A CA 1
ATOM 767 C C . LEU A 1 94 ? 3.538 6.055 22.748 1.00 77.31 94 LEU A C 1
ATOM 769 O O . LEU A 1 94 ? 4.356 6.108 23.668 1.00 77.31 94 LEU A O 1
ATOM 773 N N . GLU A 1 95 ? 2.561 5.153 22.715 1.00 75.19 95 GLU A N 1
ATOM 774 C CA . GLU A 1 95 ? 2.312 4.189 23.785 1.00 75.19 95 GLU A CA 1
ATOM 775 C C . GLU A 1 95 ? 3.083 2.873 23.609 1.00 75.19 95 GLU A C 1
ATOM 777 O O . GLU A 1 95 ? 3.414 2.227 24.612 1.00 75.19 95 GLU A O 1
ATOM 782 N N . ASN A 1 96 ? 3.426 2.485 22.377 1.00 68.12 96 ASN A N 1
ATOM 783 C CA . ASN A 1 96 ? 4.104 1.232 22.045 1.00 68.12 96 ASN A CA 1
ATOM 784 C C . ASN A 1 96 ? 5.324 1.447 21.131 1.00 68.12 96 ASN A C 1
ATOM 786 O O . ASN A 1 96 ? 5.240 1.315 19.915 1.00 68.12 96 ASN A O 1
ATOM 790 N N . GLU A 1 97 ? 6.503 1.652 21.736 1.00 59.50 97 GLU A N 1
ATOM 791 C CA . GLU A 1 97 ? 7.789 1.807 21.020 1.00 59.50 97 GLU A CA 1
ATOM 792 C C . GLU A 1 97 ? 8.160 0.630 20.089 1.00 59.50 97 GLU A C 1
ATOM 794 O O . GLU A 1 97 ? 8.965 0.816 19.185 1.00 59.50 97 GLU A O 1
ATOM 799 N N . ASN A 1 98 ? 7.573 -0.562 20.280 1.00 56.84 98 ASN A N 1
ATOM 800 C CA . ASN A 1 98 ? 7.897 -1.782 19.519 1.00 56.84 98 ASN A CA 1
ATOM 801 C C . ASN A 1 98 ? 6.733 -2.331 18.671 1.00 56.84 98 ASN A C 1
ATOM 803 O O . ASN A 1 98 ? 6.839 -3.438 18.144 1.00 56.84 98 ASN A O 1
ATOM 807 N N . GLY A 1 99 ? 5.608 -1.617 18.568 1.00 58.03 99 GLY A N 1
ATOM 808 C CA . GLY A 1 99 ? 4.454 -2.055 17.777 1.00 58.03 99 GLY A CA 1
ATOM 809 C C . GLY A 1 99 ? 4.657 -1.789 16.288 1.00 58.03 99 GLY A C 1
ATOM 810 O O . GLY A 1 99 ? 4.024 -0.890 15.745 1.00 58.03 99 GLY A O 1
ATOM 811 N N . TRP A 1 100 ? 5.565 -2.515 15.632 1.00 59.88 100 TRP A N 1
ATOM 812 C CA . TRP A 1 100 ? 5.688 -2.449 14.174 1.00 59.88 100 TRP A CA 1
ATOM 813 C C . TRP A 1 100 ? 4.586 -3.308 13.554 1.00 59.88 100 TRP A C 1
ATOM 815 O O . TRP A 1 100 ? 4.572 -4.525 13.727 1.00 59.88 100 TRP A O 1
ATOM 825 N N . ALA A 1 101 ? 3.639 -2.657 12.886 1.00 66.69 101 ALA A N 1
ATOM 826 C CA . ALA A 1 101 ? 2.522 -3.300 12.207 1.00 66.69 101 ALA A CA 1
ATOM 827 C C . ALA A 1 101 ? 2.916 -3.544 10.737 1.00 66.69 101 ALA A C 1
ATOM 829 O O . ALA A 1 101 ? 3.456 -2.637 10.102 1.00 66.69 101 ALA A O 1
ATOM 830 N N . VAL A 1 102 ? 2.684 -4.741 10.199 1.00 66.50 102 VAL A N 1
ATOM 831 C CA . VAL A 1 102 ? 3.044 -5.126 8.818 1.00 66.50 102 VAL A CA 1
ATOM 832 C C . VAL A 1 102 ? 2.345 -4.219 7.800 1.00 66.50 102 VAL A C 1
ATOM 834 O O . VAL A 1 102 ? 2.902 -3.916 6.746 1.00 66.50 102 VAL A O 1
ATOM 837 N N . CYS A 1 103 ? 1.159 -3.696 8.127 1.00 79.44 103 CYS A N 1
ATOM 838 C CA . CYS A 1 103 ? 0.463 -2.716 7.293 1.00 79.44 103 CYS A CA 1
ATOM 839 C C . CYS A 1 103 ? 1.279 -1.441 7.041 1.00 79.44 103 CYS A C 1
ATOM 841 O O . CYS A 1 103 ? 1.107 -0.804 6.000 1.00 79.44 103 CYS A O 1
ATOM 843 N N . LEU A 1 104 ? 2.178 -1.067 7.959 1.00 80.25 104 LEU A N 1
ATOM 844 C CA . LEU A 1 104 ? 2.994 0.134 7.816 1.00 80.25 104 LEU A CA 1
ATOM 845 C C . LEU A 1 104 ? 4.022 -0.019 6.705 1.00 80.25 104 LEU A C 1
ATOM 847 O O . LEU A 1 104 ? 4.304 0.972 6.045 1.00 80.25 104 LEU A O 1
ATOM 851 N N . ASP A 1 105 ? 4.521 -1.225 6.443 1.00 82.31 105 ASP A N 1
ATOM 852 C CA . ASP A 1 105 ? 5.496 -1.442 5.374 1.00 82.31 105 ASP A CA 1
ATOM 853 C C . ASP A 1 105 ? 4.857 -1.139 4.009 1.00 82.31 105 ASP A C 1
ATOM 855 O O . ASP A 1 105 ? 5.416 -0.396 3.202 1.00 82.31 105 ASP A O 1
ATOM 859 N N . TYR A 1 106 ? 3.618 -1.587 3.783 1.00 86.44 106 TYR A N 1
ATOM 860 C CA . TYR A 1 106 ? 2.870 -1.255 2.563 1.00 86.44 106 TYR A CA 1
ATOM 861 C C . TYR A 1 106 ? 2.536 0.239 2.454 1.00 86.44 106 TYR A C 1
ATOM 863 O O . TYR A 1 106 ? 2.608 0.826 1.372 1.00 86.44 106 TYR A O 1
ATOM 871 N N . LEU A 1 107 ? 2.199 0.885 3.573 1.00 89.25 107 LEU A N 1
ATOM 872 C CA . LEU A 1 107 ? 1.936 2.325 3.596 1.00 89.25 107 LEU A CA 1
ATOM 873 C C . LEU A 1 107 ? 3.214 3.141 3.350 1.00 89.25 107 LEU A C 1
ATOM 875 O O . LEU A 1 107 ? 3.176 4.113 2.599 1.00 89.25 107 LEU A O 1
ATOM 879 N N . ILE A 1 108 ? 4.350 2.747 3.924 1.00 88.56 108 ILE A N 1
ATOM 880 C CA . ILE A 1 108 ? 5.639 3.423 3.724 1.00 88.56 108 ILE A CA 1
ATOM 881 C C . ILE A 1 108 ? 6.099 3.242 2.278 1.00 88.56 108 ILE A C 1
ATOM 883 O O . ILE A 1 108 ? 6.447 4.231 1.637 1.00 88.56 108 ILE A O 1
ATOM 887 N N . ALA A 1 109 ? 5.988 2.035 1.719 1.00 91.25 109 ALA A N 1
ATOM 888 C CA . ALA A 1 109 ? 6.288 1.764 0.310 1.00 91.25 109 ALA A CA 1
ATOM 889 C C . ALA A 1 109 ? 5.420 2.590 -0.653 1.00 91.25 109 ALA A C 1
ATOM 891 O O . ALA A 1 109 ? 5.783 2.783 -1.805 1.00 91.25 109 ALA A O 1
ATOM 892 N N . SER A 1 110 ? 4.267 3.100 -0.213 1.00 94.06 110 SER A N 1
ATOM 893 C CA . SER A 1 110 ? 3.427 3.970 -1.047 1.00 94.06 110 SER A CA 1
ATOM 894 C C . SER A 1 110 ? 3.922 5.420 -1.116 1.00 94.06 110 SER A C 1
ATOM 896 O O . SER A 1 110 ? 3.493 6.179 -1.985 1.00 94.06 110 SER A O 1
ATOM 898 N N . LEU A 1 111 ? 4.822 5.809 -0.208 1.00 92.50 111 LEU A N 1
ATOM 899 C CA . LEU A 1 111 ? 5.333 7.174 -0.052 1.00 92.50 111 LEU A CA 1
ATOM 900 C C . LEU A 1 111 ? 6.836 7.281 -0.319 1.00 92.50 111 LEU A C 1
ATOM 902 O O . LEU A 1 111 ? 7.310 8.348 -0.710 1.00 92.50 111 LEU A O 1
ATOM 906 N N . ASP A 1 112 ? 7.571 6.193 -0.111 1.00 92.19 112 ASP A N 1
ATOM 907 C CA . ASP A 1 112 ? 9.016 6.119 -0.252 1.00 92.19 112 ASP A CA 1
ATOM 908 C C . ASP A 1 112 ? 9.388 5.188 -1.411 1.00 92.19 112 ASP A C 1
ATOM 910 O O . ASP A 1 112 ? 9.098 3.991 -1.399 1.00 92.19 112 ASP A O 1
ATOM 914 N N . TYR A 1 113 ? 10.022 5.767 -2.432 1.00 90.38 113 TYR A N 1
ATOM 915 C CA . TYR A 1 113 ? 10.402 5.054 -3.648 1.00 90.38 113 TYR A CA 1
ATOM 916 C C . TYR A 1 113 ? 11.492 4.002 -3.406 1.00 90.38 113 TYR A C 1
ATOM 918 O O . TYR A 1 113 ? 11.449 2.931 -4.008 1.00 90.38 113 TYR A O 1
ATOM 926 N N . GLU A 1 114 ? 12.458 4.277 -2.530 1.00 88.06 114 GLU A N 1
ATOM 927 C CA . GLU A 1 114 ? 13.516 3.310 -2.221 1.00 88.06 114 GLU A CA 1
ATOM 928 C C . GLU A 1 114 ? 12.919 2.119 -1.475 1.00 88.06 114 GLU A C 1
ATOM 930 O O . GLU A 1 114 ? 13.169 0.964 -1.826 1.00 88.06 114 GLU A O 1
ATOM 935 N N . TYR A 1 115 ? 12.037 2.401 -0.515 1.00 89.19 115 TYR A N 1
ATOM 936 C CA . TYR A 1 115 ? 11.343 1.363 0.235 1.00 89.19 115 TYR A CA 1
ATOM 937 C C . TYR A 1 115 ? 10.388 0.540 -0.646 1.00 89.19 115 TYR A C 1
ATOM 939 O O . TYR A 1 115 ? 10.316 -0.679 -0.507 1.00 89.19 115 TYR A O 1
ATOM 947 N N . PHE A 1 116 ? 9.708 1.169 -1.611 1.00 92.25 116 PHE A N 1
ATOM 948 C CA . PHE A 1 116 ? 8.922 0.471 -2.635 1.00 92.25 116 PHE A CA 1
ATOM 949 C C . PHE A 1 116 ? 9.752 -0.556 -3.404 1.00 92.25 116 PHE A C 1
ATOM 951 O O . PHE A 1 116 ? 9.340 -1.711 -3.538 1.00 92.25 116 PHE A O 1
ATOM 958 N N . LEU A 1 117 ? 10.917 -0.143 -3.910 1.00 89.69 117 LEU A N 1
ATOM 959 C CA . LEU A 1 117 ? 11.788 -1.043 -4.657 1.00 89.69 117 LEU A CA 1
ATOM 960 C C . LEU A 1 117 ? 12.326 -2.166 -3.766 1.00 89.69 117 LEU A C 1
ATOM 962 O O . LEU A 1 117 ? 12.431 -3.297 -4.232 1.00 89.69 117 LEU A O 1
ATOM 966 N N . GLN A 1 118 ? 12.609 -1.882 -2.493 1.00 87.38 118 GLN A N 1
ATOM 967 C CA . GLN A 1 118 ? 13.029 -2.900 -1.535 1.00 87.38 118 GLN A CA 1
ATOM 968 C C . GLN A 1 118 ? 11.936 -3.950 -1.293 1.00 87.38 118 GLN A C 1
ATOM 970 O O . GLN A 1 118 ? 12.206 -5.142 -1.420 1.00 87.38 118 GLN A O 1
ATOM 975 N N . VAL A 1 119 ? 10.690 -3.533 -1.048 1.00 88.38 119 VAL A N 1
ATOM 976 C CA . VAL A 1 119 ? 9.549 -4.457 -0.907 1.00 88.38 119 VAL A CA 1
ATOM 977 C C . VAL A 1 119 ? 9.349 -5.284 -2.179 1.00 88.38 119 VAL A C 1
ATOM 979 O O . VAL A 1 119 ? 9.131 -6.494 -2.113 1.00 88.38 119 VAL A O 1
ATOM 982 N N . ALA A 1 120 ? 9.450 -4.653 -3.349 1.00 88.75 120 ALA A N 1
ATOM 983 C CA . ALA A 1 120 ? 9.341 -5.345 -4.625 1.00 88.75 120 ALA A CA 1
ATOM 984 C C . ALA A 1 120 ? 10.452 -6.387 -4.830 1.00 88.75 120 ALA A C 1
ATOM 986 O O . ALA A 1 120 ? 10.184 -7.487 -5.316 1.00 88.75 120 ALA A O 1
ATOM 987 N N . PHE A 1 121 ? 11.684 -6.052 -4.449 1.00 86.69 121 PHE A N 1
ATOM 988 C CA . PHE A 1 121 ? 12.834 -6.946 -4.527 1.00 86.69 121 PHE A CA 1
ATOM 989 C C . PHE A 1 121 ? 12.689 -8.136 -3.572 1.00 86.69 121 PHE A C 1
ATOM 991 O O . PHE A 1 121 ? 12.927 -9.280 -3.967 1.00 86.69 121 PHE A O 1
ATOM 998 N N . ASP A 1 122 ? 12.239 -7.893 -2.340 1.00 85.56 122 ASP A N 1
ATOM 999 C CA . ASP A 1 122 ? 11.968 -8.947 -1.361 1.00 85.56 122 ASP A CA 1
ATOM 1000 C C . ASP A 1 122 ? 10.898 -9.918 -1.881 1.00 85.56 122 ASP A C 1
ATOM 1002 O O . ASP A 1 122 ? 11.090 -11.134 -1.839 1.00 85.56 122 ASP A O 1
ATOM 1006 N N . LEU A 1 123 ? 9.804 -9.403 -2.452 1.00 83.69 123 LEU A N 1
ATOM 1007 C CA . LEU A 1 123 ? 8.741 -10.224 -3.041 1.00 83.69 123 LEU A CA 1
ATOM 1008 C C . LEU A 1 123 ? 9.202 -11.005 -4.276 1.00 83.69 123 LEU A C 1
ATOM 1010 O O . LEU A 1 123 ? 8.800 -12.157 -4.445 1.00 83.69 123 LEU A O 1
ATOM 1014 N N . TYR A 1 124 ? 10.051 -10.412 -5.116 1.00 82.56 124 TYR A N 1
ATOM 1015 C CA . TYR A 1 124 ? 10.629 -11.083 -6.281 1.00 82.56 124 TYR A CA 1
ATOM 1016 C C . TYR A 1 124 ? 11.506 -12.278 -5.877 1.00 82.56 124 TYR A C 1
ATOM 1018 O O . TYR A 1 124 ? 11.424 -13.338 -6.491 1.00 82.56 124 TYR A O 1
ATOM 1026 N N . ASN A 1 125 ? 12.303 -12.144 -4.812 1.00 80.38 125 ASN A N 1
ATOM 1027 C CA . ASN A 1 125 ? 13.198 -13.208 -4.337 1.00 80.38 125 ASN A CA 1
ATOM 1028 C C . ASN A 1 125 ? 12.500 -14.324 -3.541 1.00 80.38 125 ASN A C 1
ATOM 1030 O O . ASN A 1 125 ? 13.130 -15.335 -3.222 1.00 80.38 125 ASN A O 1
ATOM 1034 N N . LEU A 1 126 ? 11.224 -14.150 -3.191 1.00 73.62 126 LEU A N 1
ATOM 1035 C CA . LEU A 1 126 ? 10.410 -15.178 -2.536 1.00 73.62 126 LEU A CA 1
ATOM 1036 C C . LEU A 1 126 ? 9.727 -16.139 -3.530 1.00 73.62 126 LEU A C 1
ATOM 1038 O O . LEU A 1 126 ? 9.135 -17.127 -3.084 1.00 73.62 126 LEU A O 1
ATOM 1042 N N . GLN A 1 127 ? 9.792 -15.858 -4.838 1.00 55.91 127 GLN A N 1
ATOM 1043 C CA . GLN A 1 127 ? 9.260 -16.700 -5.924 1.00 55.91 127 GLN A CA 1
ATOM 1044 C C . GLN A 1 127 ? 10.253 -17.787 -6.363 1.00 55.91 127 GLN A C 1
ATOM 1046 O O . GLN A 1 127 ? 9.776 -18.901 -6.688 1.00 55.91 127 GLN A O 1
#

Organism: NCBI:txid1461544

Sequence (127 aa):
METPQPKNHNELVTKLEDFFTAPEILVEIGDFFASCDLQFAGFEENELEETHPIENYEQFQRYGELIEKKLALFLSENSKDANELYTACLEEKLENENGWAVCLDYLIASLDYEYFLQVAFDLYNLQ

Foldseek 3Di:
DDDPDPDPQLVLVVLLLCLCPPPVNVVVVLVLLVPQPFDPPQPPPPRPVDDGDVSLVVSLQVLLVSVVVSVVVSCVVRNVDPVVVVVSVVVNVVVDVPPDRPSVLSVVSSVDSVSVVVVSVVSVVVD

pLDDT: mean 80.9, std 15.69, range [35.75, 96.88]

InterPro domains:
  IPR023379 BART domain [PF11527] (10-118)
  IPR042541 BART domain superfamily [G3DSA:1.20.1520.10] (2-125)

Radius of gyration: 17.05 Å; Cα contacts (8 Å, |Δi|>4): 79; chains: 1; bounding box: 43×29×57 Å

Mean predicted aligned error: 8.2 Å